Protein AF-A0A2U8WBZ0-F1 (afdb_monomer_lite)

Sequence (66 aa):
MLDQSFPITVMPPAEAGKPHVVSTVPLGGHVDVQCAETAEQAERLTAEIGERIRRAAETMGGREAG

Foldseek 3Di:
DDPPPWDWDWDDDPDPQFWIWIWTDDDPGDIDIDTHRDPVRSVVVSVVVSVVSVVVVCVVVVVPPD

Secondary structure (DSSP, 8-state):
-------EEEEPPSSTTSPEEEEE--TTT--EEEEESSHHHHHHHHHHHHHHHHHHHHHHHTTT--

pLDDT: mean 72.63, std 12.88, range [38.94, 88.69]

Radius of gyration: 14.26 Å; chains: 1; bounding box: 28×17×46 Å

Organism: NCBI:txid2202825

Structure (mmCIF, N/CA/C/O backbone):
data_AF-A0A2U8WBZ0-F1
#
_entry.id   AF-A0A2U8WBZ0-F1
#
loop_
_atom_site.group_PDB
_atom_site.id
_atom_site.type_symbol
_atom_site.label_atom_id
_atom_site.label_alt_id
_atom_site.label_comp_id
_atom_site.label_asym_id
_atom_site.label_entity_id
_atom_site.label_seq_id
_atom_site.pdbx_PDB_ins_code
_atom_site.Cartn_x
_atom_site.Cartn_y
_atom_site.Cartn_z
_atom_site.occupancy
_atom_site.B_iso_or_equiv
_atom_site.auth_seq_id
_atom_site.auth_comp_id
_atom_site.auth_asym_id
_atom_site.auth_atom_id
_atom_site.pdbx_PDB_model_num
ATOM 1 N N . MET A 1 1 ? -11.070 -9.542 19.924 1.00 41.41 1 MET A N 1
ATOM 2 C CA . MET A 1 1 ? -10.019 -8.648 19.399 1.00 41.41 1 MET A CA 1
ATOM 3 C C . MET A 1 1 ? -9.977 -8.859 17.900 1.00 41.41 1 MET A C 1
ATOM 5 O O . MET A 1 1 ? -9.714 -9.976 17.478 1.00 41.41 1 MET A O 1
ATOM 9 N N . LEU A 1 2 ? -10.373 -7.858 17.115 1.00 38.94 2 LEU A N 1
ATOM 10 C CA . LEU A 1 2 ? -10.260 -7.923 15.661 1.00 38.94 2 LEU A CA 1
ATOM 11 C C . LEU A 1 2 ? -8.862 -7.433 15.293 1.00 38.94 2 LEU A C 1
ATOM 13 O O . LEU A 1 2 ? -8.600 -6.236 15.310 1.00 38.94 2 LEU A O 1
ATOM 17 N N . ASP A 1 3 ? -7.974 -8.376 14.996 1.00 44.03 3 ASP A N 1
ATOM 18 C CA . ASP A 1 3 ? -6.704 -8.111 14.322 1.00 44.03 3 ASP A CA 1
ATOM 19 C C . ASP A 1 3 ? -7.022 -7.818 12.847 1.00 44.03 3 ASP A C 1
ATOM 21 O O . ASP A 1 3 ? -6.912 -8.670 11.968 1.00 44.03 3 ASP A O 1
ATOM 25 N N . GLN A 1 4 ? -7.609 -6.648 12.585 1.00 46.59 4 GLN A N 1
ATOM 26 C CA . GLN A 1 4 ? -7.899 -6.205 11.225 1.00 46.59 4 GLN A CA 1
ATOM 27 C C . GLN A 1 4 ? -6.699 -5.423 10.722 1.00 46.59 4 GLN A C 1
ATOM 29 O O . GLN A 1 4 ? -6.687 -4.195 10.658 1.00 46.59 4 GLN A O 1
ATOM 34 N N . SER A 1 5 ? -5.666 -6.180 10.370 1.00 54.88 5 SER A N 1
ATOM 35 C CA . SER A 1 5 ? -4.682 -5.715 9.408 1.00 54.88 5 SER A CA 1
ATOM 36 C C . SER A 1 5 ? -5.433 -5.271 8.146 1.00 54.88 5 SER A C 1
ATOM 38 O O . SER A 1 5 ? -6.187 -6.030 7.538 1.00 54.88 5 SER A O 1
ATOM 40 N N . PHE A 1 6 ? -5.293 -3.996 7.790 1.00 64.12 6 PHE A N 1
ATOM 41 C CA . PHE A 1 6 ? -5.889 -3.452 6.576 1.00 64.12 6 PHE A CA 1
ATOM 42 C C . PHE A 1 6 ? -5.088 -3.986 5.385 1.00 64.12 6 PHE A C 1
ATOM 44 O O . PHE A 1 6 ? -3.873 -3.765 5.341 1.00 64.12 6 PHE A O 1
ATOM 51 N N . PRO A 1 7 ? -5.709 -4.694 4.427 1.00 68.44 7 PRO A N 1
ATOM 52 C CA . PRO A 1 7 ? -4.971 -5.234 3.299 1.00 68.44 7 PRO A CA 1
ATOM 53 C C . PRO A 1 7 ? -4.503 -4.082 2.402 1.00 68.44 7 PRO A C 1
ATOM 55 O O . PRO A 1 7 ? -5.313 -3.395 1.776 1.00 68.44 7 PRO A O 1
ATOM 58 N N . ILE A 1 8 ? -3.185 -3.876 2.344 1.00 71.75 8 ILE A N 1
ATOM 59 C CA . ILE A 1 8 ? -2.531 -3.038 1.336 1.00 71.75 8 ILE A CA 1
ATOM 60 C C . ILE A 1 8 ? -2.026 -3.966 0.240 1.00 71.75 8 ILE A C 1
ATOM 62 O O . ILE A 1 8 ? -1.236 -4.870 0.505 1.00 71.75 8 ILE A O 1
ATOM 66 N N . THR A 1 9 ? -2.487 -3.753 -0.989 1.00 77.38 9 THR A N 1
ATOM 67 C CA . THR A 1 9 ? -2.014 -4.512 -2.149 1.00 77.38 9 THR A CA 1
ATOM 68 C C . THR A 1 9 ? -1.153 -3.610 -3.015 1.00 77.38 9 THR A C 1
ATOM 70 O O . THR A 1 9 ? -1.620 -2.577 -3.494 1.00 77.38 9 THR A O 1
ATOM 73 N N . VAL A 1 10 ? 0.095 -4.020 -3.237 1.00 78.50 10 VAL A N 1
ATOM 74 C CA . VAL A 1 10 ? 0.979 -3.403 -4.227 1.00 78.50 10 VAL A CA 1
ATOM 75 C C . VAL A 1 10 ? 1.008 -4.306 -5.450 1.00 78.50 10 VAL A C 1
ATOM 77 O O . VAL A 1 10 ? 1.420 -5.462 -5.369 1.00 78.50 10 VAL A O 1
ATOM 80 N N . MET A 1 11 ? 0.561 -3.784 -6.586 1.00 79.88 11 MET A N 1
ATOM 81 C CA . MET A 1 11 ? 0.635 -4.483 -7.861 1.00 79.88 11 MET A CA 1
ATOM 82 C C . MET A 1 11 ? 1.894 -4.036 -8.611 1.00 79.88 11 MET A C 1
ATOM 84 O O . MET A 1 11 ? 2.065 -2.832 -8.843 1.00 79.88 11 MET A O 1
ATOM 88 N N . PRO A 1 12 ? 2.784 -4.970 -8.997 1.00 71.06 12 PRO A N 1
ATOM 89 C CA . PRO A 1 12 ? 3.909 -4.638 -9.852 1.00 71.06 12 PRO A CA 1
ATOM 90 C C . PRO A 1 12 ? 3.404 -4.217 -11.240 1.00 71.06 12 PRO A C 1
ATOM 92 O O . PRO A 1 12 ? 2.346 -4.679 -11.684 1.00 71.06 12 PRO A O 1
ATOM 95 N N . PRO A 1 13 ? 4.141 -3.348 -11.944 1.00 76.25 13 PRO A N 1
ATOM 96 C CA . PRO A 1 13 ? 3.760 -2.922 -13.276 1.00 76.25 13 PRO A CA 1
ATOM 97 C C . PRO A 1 13 ? 3.757 -4.111 -14.240 1.00 76.25 13 PRO A C 1
ATOM 99 O O . PRO A 1 13 ? 4.652 -4.954 -14.219 1.00 76.25 13 PRO A O 1
ATOM 102 N N . ALA A 1 14 ? 2.752 -4.161 -15.116 1.00 77.38 14 ALA A N 1
ATOM 103 C CA . ALA A 1 14 ? 2.626 -5.220 -16.120 1.00 77.38 14 ALA A CA 1
ATOM 104 C C . ALA A 1 14 ? 3.715 -5.155 -17.211 1.00 77.38 14 ALA A C 1
ATOM 106 O O . ALA A 1 14 ? 3.987 -6.152 -17.871 1.00 77.38 14 ALA A O 1
ATOM 107 N N . GLU A 1 15 ? 4.334 -3.987 -17.404 1.00 77.38 15 GLU A N 1
ATOM 108 C CA . GLU A 1 15 ? 5.400 -3.741 -18.381 1.00 77.38 15 GLU A CA 1
ATOM 109 C C . GLU A 1 15 ? 6.470 -2.827 -17.768 1.00 77.38 15 GLU A C 1
ATOM 111 O O . GLU A 1 15 ? 6.162 -1.961 -16.945 1.00 77.38 15 GLU A O 1
ATOM 116 N N . ALA A 1 16 ? 7.727 -2.994 -18.188 1.00 71.31 16 ALA A N 1
ATOM 117 C CA . ALA A 1 16 ? 8.831 -2.147 -17.745 1.00 71.31 16 ALA A CA 1
ATOM 118 C C . ALA A 1 16 ? 8.567 -0.668 -18.089 1.00 71.31 16 ALA A C 1
ATOM 120 O O . ALA A 1 16 ? 8.235 -0.341 -19.227 1.00 71.31 16 ALA A O 1
ATOM 121 N N . GLY A 1 17 ? 8.721 0.222 -17.104 1.00 71.94 17 GLY A N 1
ATOM 122 C CA . GLY A 1 17 ? 8.480 1.662 -17.257 1.00 71.94 17 GLY A CA 1
ATOM 123 C C . GLY A 1 17 ? 7.043 2.120 -16.980 1.00 71.94 17 GLY A C 1
ATOM 124 O O . GLY A 1 17 ? 6.758 3.305 -17.128 1.00 71.94 17 GLY A O 1
ATOM 125 N N . LYS A 1 18 ? 6.135 1.223 -16.571 1.00 78.75 18 LYS A N 1
ATOM 126 C CA . LYS A 1 18 ? 4.804 1.602 -16.066 1.00 78.75 18 LYS A CA 1
ATOM 127 C C . LYS A 1 18 ? 4.825 1.822 -14.548 1.00 78.75 18 LYS A C 1
ATOM 129 O O . LYS A 1 18 ? 5.646 1.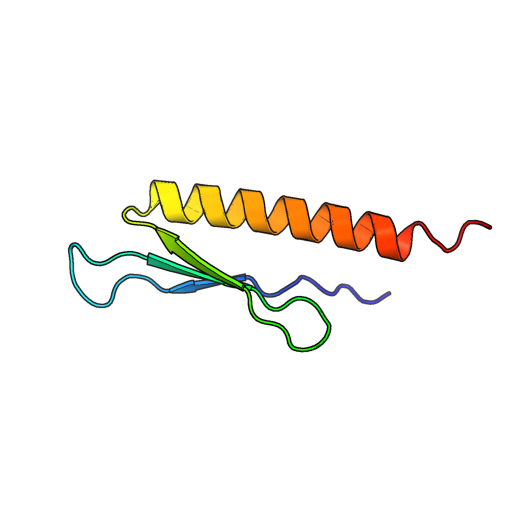211 -13.863 1.00 78.75 18 LYS A O 1
ATOM 134 N N . PRO A 1 19 ? 3.915 2.653 -14.010 1.00 78.75 19 PRO A N 1
ATOM 135 C CA . PRO A 1 19 ? 3.830 2.865 -12.576 1.00 78.75 19 PRO A CA 1
ATOM 136 C C . PRO A 1 19 ? 3.303 1.622 -11.841 1.00 78.75 19 PRO A C 1
ATOM 138 O O . PRO A 1 19 ? 2.424 0.908 -12.325 1.00 78.75 19 PRO A O 1
ATOM 141 N N . HIS A 1 20 ? 3.832 1.394 -10.644 1.00 81.75 20 HIS A N 1
ATOM 142 C CA . HIS A 1 20 ? 3.284 0.520 -9.618 1.00 81.75 20 HIS A CA 1
ATOM 143 C C . HIS A 1 20 ? 1.962 1.085 -9.097 1.00 81.75 20 HIS A C 1
ATOM 145 O O . HIS A 1 20 ? 1.811 2.298 -8.964 1.00 81.75 20 HIS A O 1
ATOM 151 N N . VAL A 1 21 ? 1.025 0.207 -8.748 1.00 79.94 21 VAL A N 1
ATOM 152 C CA . VAL A 1 21 ? -0.268 0.606 -8.178 1.00 79.94 21 VAL A CA 1
ATOM 153 C C . VAL A 1 21 ? -0.336 0.142 -6.731 1.00 79.94 21 VAL A C 1
ATOM 155 O O . VAL A 1 21 ? -0.139 -1.038 -6.450 1.00 79.94 21 VAL A O 1
ATOM 158 N N . VAL A 1 22 ? -0.628 1.064 -5.818 1.00 81.38 22 VAL A N 1
ATOM 159 C CA . VAL A 1 22 ? -0.851 0.800 -4.394 1.00 81.38 22 VAL A CA 1
ATOM 160 C C . VAL A 1 22 ? -2.332 1.008 -4.106 1.00 81.38 22 VAL A C 1
ATOM 162 O O . VAL A 1 22 ? -2.856 2.096 -4.333 1.00 81.38 22 VAL A O 1
ATOM 165 N N . SER A 1 23 ? -3.015 -0.033 -3.631 1.00 78.75 23 SER A N 1
ATOM 166 C CA . SER A 1 23 ? -4.440 0.008 -3.299 1.00 78.75 23 SER A CA 1
ATOM 167 C C . SER A 1 23 ? -4.682 -0.382 -1.846 1.00 78.75 23 SER A C 1
ATOM 169 O O . SER A 1 23 ? -4.088 -1.345 -1.352 1.00 78.75 23 SER A O 1
ATOM 171 N N . THR A 1 24 ? -5.565 0.354 -1.165 1.00 78.31 24 THR A N 1
ATOM 172 C CA . THR A 1 24 ? -5.963 0.067 0.221 1.00 78.31 24 THR A CA 1
ATOM 173 C C . THR A 1 24 ? -7.471 0.115 0.400 1.00 78.31 24 THR A C 1
ATOM 175 O O . THR A 1 24 ? -8.144 0.950 -0.202 1.00 78.31 24 THR A O 1
ATOM 178 N N . VAL A 1 25 ? -7.998 -0.780 1.239 1.00 69.88 25 VAL A N 1
ATOM 179 C CA . VAL A 1 25 ? -9.428 -0.857 1.568 1.00 69.88 25 VAL A CA 1
ATOM 180 C C . VAL A 1 25 ? -9.634 -0.416 3.022 1.00 69.88 25 VAL A C 1
ATOM 182 O O . VAL A 1 25 ? -9.475 -1.235 3.932 1.00 69.88 25 VAL A O 1
ATOM 185 N N . PRO A 1 26 ? -9.967 0.859 3.298 1.00 64.50 26 PRO A N 1
ATOM 186 C CA . PRO A 1 26 ? -10.515 1.245 4.592 1.00 64.50 26 PRO A CA 1
ATOM 187 C C . PRO A 1 26 ? -11.823 0.486 4.863 1.00 64.50 26 PRO A C 1
ATOM 189 O O . PRO A 1 26 ? -12.704 0.381 4.006 1.00 64.50 26 PRO A O 1
ATOM 192 N N . LEU A 1 27 ? -11.944 -0.050 6.077 1.00 61.56 27 LEU A N 1
ATOM 193 C CA . LEU A 1 27 ? -13.140 -0.721 6.590 1.00 61.56 27 LEU A CA 1
ATOM 194 C C . LEU A 1 27 ? -14.384 0.143 6.316 1.00 61.56 27 LEU A C 1
A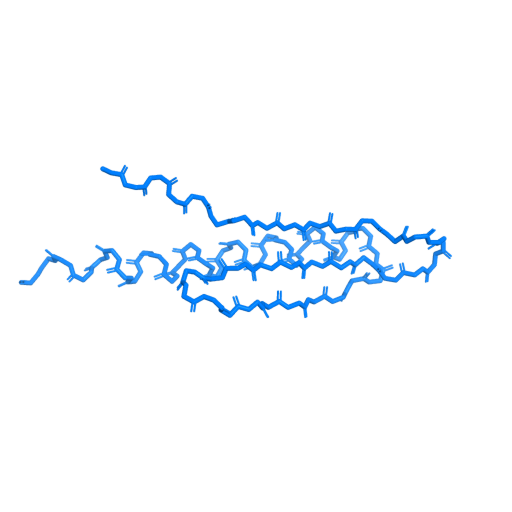TOM 196 O O . LEU A 1 27 ? -14.534 1.211 6.900 1.00 61.56 27 LEU A O 1
ATOM 200 N N . GLY A 1 28 ? -15.249 -0.291 5.394 1.00 56.03 28 GLY A N 1
ATOM 201 C CA . GLY A 1 28 ? -16.417 0.490 4.957 1.00 56.03 28 GLY A CA 1
ATOM 202 C C . GLY A 1 28 ? -16.627 0.592 3.442 1.00 56.03 28 GLY A C 1
ATOM 203 O O . GLY A 1 28 ? -17.622 1.171 3.019 1.00 56.03 28 GLY A O 1
ATOM 204 N N . GLY A 1 29 ? -15.747 0.009 2.620 1.00 60.28 29 GLY A N 1
ATOM 205 C CA . GLY A 1 29 ? -15.991 -0.182 1.181 1.00 60.28 29 GLY A CA 1
ATOM 206 C C . GLY A 1 29 ? -15.477 0.932 0.266 1.00 60.28 29 GLY A C 1
ATOM 207 O O . GLY A 1 29 ? -15.780 0.922 -0.925 1.00 60.28 29 GLY A O 1
ATOM 208 N N . HIS A 1 30 ? -14.689 1.874 0.787 1.00 63.41 30 HIS A N 1
ATOM 209 C CA . HIS A 1 30 ? -13.921 2.798 -0.048 1.00 63.41 30 HIS A CA 1
ATOM 210 C C . HIS A 1 30 ? -12.567 2.169 -0.405 1.00 63.41 30 HIS A C 1
ATOM 212 O O . HIS A 1 30 ? -12.031 1.397 0.386 1.00 63.41 30 HIS A O 1
ATOM 218 N N . VAL A 1 31 ? -12.030 2.472 -1.588 1.00 68.88 31 VAL A N 1
ATOM 219 C CA . VAL A 1 31 ? -10.713 2.000 -2.041 1.00 68.88 31 VAL A CA 1
ATOM 220 C C . VAL A 1 31 ? -9.890 3.218 -2.443 1.00 68.88 31 VAL A C 1
ATOM 222 O O . VAL A 1 31 ? -10.284 3.927 -3.367 1.00 68.88 31 VAL A O 1
ATOM 225 N N . ASP A 1 32 ? -8.767 3.454 -1.764 1.00 73.12 32 ASP A N 1
ATOM 226 C CA . ASP A 1 32 ? -7.784 4.469 -2.173 1.00 73.12 32 ASP A CA 1
ATOM 227 C C . ASP A 1 32 ? -6.755 3.820 -3.104 1.00 73.12 32 ASP A C 1
ATOM 229 O O . ASP A 1 32 ? -6.254 2.732 -2.798 1.00 73.12 32 ASP A O 1
ATOM 233 N N . VAL A 1 33 ? -6.467 4.455 -4.245 1.00 77.44 33 VAL A N 1
ATOM 234 C CA . VAL A 1 33 ? -5.543 3.946 -5.272 1.00 77.44 33 VAL A CA 1
ATOM 235 C C . VAL A 1 33 ? -4.527 5.024 -5.622 1.00 77.44 33 VAL A C 1
ATOM 237 O O . VAL A 1 33 ? -4.898 6.109 -6.067 1.00 77.44 33 VAL A O 1
ATOM 240 N N . GLN A 1 34 ? -3.242 4.710 -5.468 1.00 82.56 34 GLN A N 1
ATOM 241 C CA . GLN A 1 34 ? -2.135 5.611 -5.784 1.00 82.56 34 GLN A CA 1
ATOM 242 C C . GLN A 1 34 ? -1.143 4.945 -6.739 1.00 82.56 34 GLN A C 1
ATOM 244 O O . GLN A 1 34 ? -0.882 3.745 -6.647 1.00 82.56 34 GLN A O 1
ATOM 249 N N . CYS A 1 35 ? -0.585 5.731 -7.659 1.00 85.88 35 CYS A N 1
ATOM 250 C CA . CYS A 1 35 ? 0.394 5.271 -8.640 1.00 85.88 35 CYS A CA 1
ATOM 251 C C . CYS A 1 35 ? 1.799 5.742 -8.250 1.00 85.88 35 CYS A C 1
ATOM 253 O O . CYS A 1 35 ? 1.984 6.902 -7.886 1.00 85.88 35 CYS A O 1
ATOM 255 N N . ALA A 1 36 ? 2.786 4.859 -8.368 1.00 86.56 36 ALA A N 1
ATOM 256 C CA . ALA A 1 36 ? 4.190 5.134 -8.091 1.00 86.56 36 ALA A CA 1
ATOM 257 C C . ALA A 1 36 ? 5.032 4.808 -9.325 1.00 86.56 36 ALA A C 1
ATOM 259 O O . ALA A 1 36 ? 4.909 3.721 -9.869 1.00 86.56 36 ALA A O 1
ATOM 260 N N . GLU A 1 37 ? 5.911 5.694 -9.776 1.00 85.31 37 GLU A N 1
ATOM 261 C CA . GLU A 1 37 ? 6.692 5.459 -11.004 1.00 85.31 37 GLU A CA 1
ATOM 262 C C . GLU A 1 37 ? 7.891 4.527 -10.779 1.00 85.31 37 GLU A C 1
ATOM 264 O O . GLU A 1 37 ? 8.442 3.971 -11.727 1.00 85.31 37 GLU A O 1
ATOM 269 N N . THR A 1 38 ? 8.285 4.323 -9.519 1.00 85.62 38 THR A N 1
ATOM 270 C CA . THR A 1 38 ? 9.403 3.457 -9.129 1.00 85.62 38 THR A CA 1
ATOM 271 C C . THR A 1 38 ? 9.026 2.550 -7.960 1.00 85.62 38 THR A C 1
ATOM 273 O O . THR A 1 38 ? 8.112 2.854 -7.189 1.00 85.62 38 THR A O 1
ATOM 276 N N . ALA A 1 39 ? 9.766 1.450 -7.792 1.00 81.62 39 ALA A N 1
ATOM 277 C CA . ALA A 1 39 ? 9.608 0.554 -6.645 1.00 81.62 39 ALA A CA 1
ATOM 278 C C . ALA A 1 39 ? 9.837 1.287 -5.309 1.00 81.62 39 ALA A C 1
ATOM 280 O O . ALA A 1 39 ? 9.045 1.137 -4.385 1.00 81.62 39 ALA A O 1
ATOM 281 N N . GLU A 1 40 ? 10.845 2.161 -5.239 1.00 85.69 40 GLU A N 1
ATOM 282 C CA . GLU A 1 40 ? 11.129 2.978 -4.050 1.00 85.69 40 GLU A CA 1
ATOM 283 C C . GLU A 1 40 ? 9.964 3.925 -3.707 1.00 85.69 40 GLU A C 1
ATOM 285 O O . GLU A 1 40 ? 9.575 4.057 -2.545 1.00 85.69 40 GLU A O 1
ATOM 290 N N . GLN A 1 41 ? 9.344 4.552 -4.716 1.00 86.50 41 GLN A N 1
ATOM 291 C CA . GLN A 1 41 ? 8.141 5.355 -4.494 1.00 86.50 41 GLN A CA 1
ATOM 292 C C . GLN A 1 41 ? 6.971 4.489 -4.008 1.00 86.50 41 GLN A C 1
ATOM 294 O O . GLN A 1 41 ?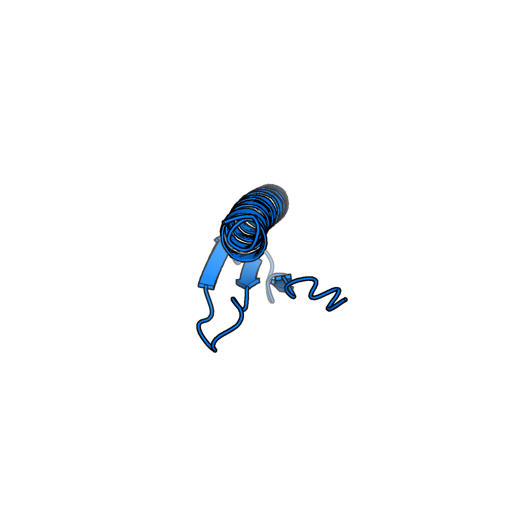 6.239 4.920 -3.119 1.00 86.50 41 GLN A O 1
ATOM 299 N N . ALA A 1 42 ? 6.800 3.280 -4.553 1.00 84.88 42 ALA A N 1
ATOM 300 C CA . ALA A 1 42 ? 5.738 2.360 -4.144 1.00 84.88 42 ALA A CA 1
ATOM 301 C C . ALA A 1 42 ? 5.897 1.924 -2.679 1.00 84.88 42 ALA A C 1
ATOM 303 O O . ALA A 1 42 ? 4.919 1.915 -1.928 1.00 84.88 42 ALA A O 1
ATOM 304 N N . GLU A 1 43 ? 7.124 1.623 -2.250 1.00 84.56 43 GLU A N 1
ATOM 305 C CA . GLU A 1 43 ? 7.452 1.296 -0.858 1.00 84.56 43 GLU A CA 1
ATOM 306 C C . GLU A 1 43 ? 7.160 2.475 0.076 1.00 84.56 43 GLU A C 1
ATOM 308 O O . GLU A 1 43 ? 6.486 2.308 1.097 1.00 84.56 43 GLU A O 1
ATOM 313 N N . ARG A 1 44 ? 7.583 3.689 -0.303 1.00 88.69 44 ARG A N 1
ATOM 314 C CA . ARG A 1 44 ? 7.318 4.905 0.477 1.00 88.69 44 ARG A CA 1
ATOM 315 C C . ARG A 1 44 ? 5.820 5.177 0.627 1.00 88.69 44 ARG A C 1
ATOM 317 O O . ARG A 1 44 ? 5.364 5.453 1.735 1.00 88.69 44 ARG A O 1
ATOM 324 N N . LEU A 1 45 ? 5.056 5.084 -0.464 1.00 86.38 45 LEU A N 1
ATOM 325 C CA . LEU A 1 45 ? 3.600 5.269 -0.450 1.00 86.38 45 LEU A CA 1
ATOM 326 C C . LEU A 1 45 ? 2.913 4.210 0.416 1.00 86.38 45 LEU A C 1
ATOM 328 O O . LEU A 1 45 ? 2.028 4.536 1.200 1.00 86.38 45 LEU A O 1
ATOM 332 N N . THR A 1 46 ? 3.359 2.956 0.339 1.00 84.50 46 THR A N 1
ATOM 333 C CA . THR A 1 46 ? 2.829 1.863 1.167 1.00 84.50 46 THR A CA 1
ATOM 334 C C . THR A 1 46 ? 3.028 2.141 2.657 1.00 84.50 46 THR A C 1
ATOM 336 O O . THR A 1 46 ? 2.088 1.994 3.440 1.00 84.50 46 THR A O 1
ATOM 339 N N . ALA A 1 47 ? 4.222 2.594 3.053 1.00 85.44 47 ALA A N 1
ATOM 340 C CA . ALA A 1 47 ? 4.515 2.952 4.438 1.00 85.44 47 ALA A CA 1
ATOM 341 C C . ALA A 1 47 ? 3.686 4.158 4.916 1.00 85.44 47 ALA A C 1
ATOM 343 O O . ALA A 1 47 ? 3.126 4.123 6.013 1.00 85.44 47 ALA A O 1
ATOM 344 N N . GLU A 1 48 ? 3.562 5.206 4.093 1.00 87.50 48 GLU A N 1
ATOM 345 C CA . GLU A 1 48 ? 2.765 6.394 4.422 1.00 87.50 48 GLU A CA 1
ATOM 346 C C . GLU A 1 48 ? 1.280 6.051 4.600 1.00 87.50 48 GLU A C 1
ATOM 348 O O . GLU A 1 48 ? 0.650 6.464 5.578 1.00 87.50 48 GLU A O 1
ATOM 353 N N . ILE A 1 49 ? 0.716 5.264 3.680 1.00 82.25 49 ILE A N 1
ATOM 354 C CA . ILE A 1 49 ? -0.684 4.850 3.752 1.00 82.25 49 ILE A CA 1
ATOM 355 C C . ILE A 1 49 ? -0.905 3.945 4.971 1.00 82.25 49 ILE A C 1
ATOM 357 O O . ILE A 1 49 ? -1.863 4.158 5.717 1.00 82.25 49 ILE A O 1
ATOM 361 N N . GLY A 1 50 ? -0.001 2.995 5.231 1.00 79.19 50 GLY A N 1
ATOM 362 C CA . GLY A 1 50 ? -0.050 2.146 6.423 1.00 79.19 50 GLY A CA 1
ATOM 363 C C . GLY A 1 50 ? -0.048 2.950 7.726 1.00 79.19 50 GLY A C 1
ATOM 364 O O . GLY A 1 50 ? -0.859 2.693 8.614 1.00 79.19 50 GLY A O 1
ATOM 365 N N . GLU A 1 51 ? 0.788 3.986 7.819 1.00 85.69 51 GLU A N 1
ATOM 366 C CA . GLU A 1 51 ? 0.843 4.883 8.977 1.00 85.69 51 GLU A CA 1
ATOM 367 C C . GLU A 1 51 ? -0.441 5.715 9.139 1.00 85.69 51 GLU A C 1
ATOM 369 O O . GLU A 1 51 ? -0.959 5.854 10.250 1.00 85.69 51 GLU A O 1
ATOM 374 N N . ARG A 1 52 ? -1.004 6.244 8.043 1.00 80.00 52 ARG A N 1
ATOM 375 C CA . ARG A 1 52 ? -2.285 6.978 8.072 1.00 80.00 52 ARG A CA 1
ATOM 376 C C . ARG A 1 52 ? -3.428 6.091 8.555 1.00 80.00 52 ARG A C 1
ATOM 378 O O . ARG A 1 52 ? -4.231 6.524 9.382 1.00 80.00 52 ARG A O 1
ATOM 385 N N . ILE A 1 53 ? -3.481 4.855 8.066 1.00 78.00 53 ILE A N 1
ATOM 386 C CA . ILE A 1 53 ? -4.465 3.855 8.475 1.00 78.00 5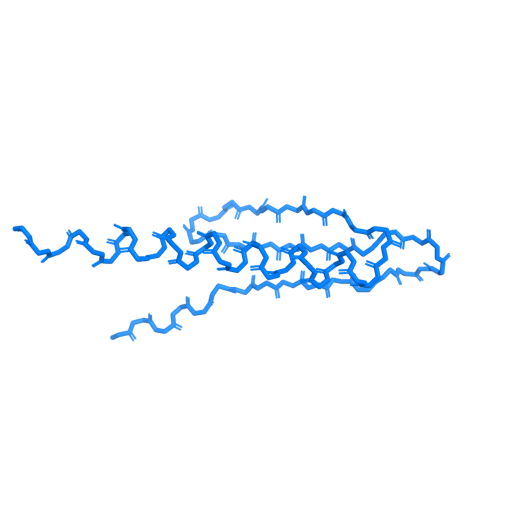3 ILE A CA 1
ATOM 387 C C . ILE A 1 53 ? -4.290 3.501 9.955 1.00 78.00 53 ILE A C 1
ATOM 389 O O . ILE A 1 53 ? -5.274 3.498 10.693 1.00 78.00 53 ILE A O 1
ATOM 393 N N . ARG A 1 54 ? -3.053 3.272 10.415 1.00 77.62 54 ARG A N 1
ATOM 394 C CA . ARG A 1 54 ? -2.753 2.991 11.827 1.00 77.62 54 ARG A CA 1
ATOM 395 C C . ARG A 1 54 ? -3.262 4.108 12.737 1.00 77.62 54 ARG A C 1
ATOM 397 O O . ARG A 1 54 ? -3.991 3.835 13.684 1.00 77.62 54 ARG A O 1
ATOM 404 N N . ARG A 1 55 ? -2.965 5.369 12.408 1.00 80.25 55 ARG A N 1
ATOM 405 C CA . ARG A 1 55 ? -3.466 6.535 13.161 1.00 80.25 55 ARG A CA 1
ATOM 406 C C . ARG A 1 55 ? -4.990 6.632 13.151 1.00 80.25 55 ARG A C 1
ATOM 408 O O . ARG A 1 55 ? -5.593 6.975 14.169 1.00 80.25 55 ARG A O 1
ATOM 415 N N . ALA A 1 56 ? -5.628 6.343 12.016 1.00 76.88 56 ALA A N 1
ATOM 416 C CA . ALA A 1 56 ? -7.085 6.322 11.923 1.00 76.88 56 ALA A CA 1
ATOM 417 C C . ALA A 1 56 ? -7.687 5.222 12.814 1.00 76.88 56 ALA A C 1
ATOM 419 O O . ALA A 1 56 ? -8.653 5.479 13.531 1.00 76.88 56 ALA A O 1
ATOM 420 N N . ALA A 1 57 ? -7.087 4.029 12.830 1.00 73.19 57 ALA A N 1
ATOM 421 C CA . ALA A 1 57 ? -7.492 2.926 13.696 1.00 73.19 57 ALA A CA 1
ATOM 422 C C . ALA A 1 57 ? -7.309 3.264 15.185 1.00 73.19 57 ALA A C 1
ATOM 424 O O . ALA A 1 57 ? -8.225 3.037 15.968 1.00 73.19 57 ALA A O 1
ATOM 425 N N . GLU A 1 58 ? -6.190 3.885 15.569 1.00 76.69 58 GLU A N 1
ATOM 426 C CA . GLU A 1 58 ? -5.956 4.385 16.934 1.00 76.69 58 GLU A CA 1
ATOM 427 C C . GLU A 1 58 ? -6.980 5.449 17.346 1.00 76.69 58 GLU A C 1
ATOM 429 O O . GLU A 1 58 ? -7.470 5.435 18.470 1.00 76.69 58 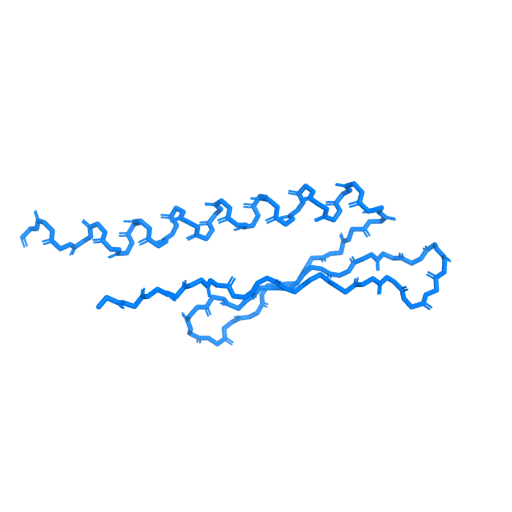GLU A O 1
ATOM 434 N N . THR A 1 59 ? -7.364 6.340 16.428 1.00 73.56 59 THR A N 1
ATOM 435 C CA . THR A 1 59 ? -8.393 7.362 16.684 1.00 73.56 59 THR A CA 1
ATOM 436 C C . THR A 1 59 ? -9.779 6.741 16.887 1.00 73.56 59 THR A C 1
ATOM 438 O O . THR A 1 59 ? -10.559 7.223 17.708 1.00 73.56 59 THR A O 1
ATOM 441 N N . MET A 1 60 ? -10.103 5.673 16.150 1.00 67.19 60 MET A N 1
ATOM 442 C CA . MET A 1 60 ? -11.380 4.965 16.281 1.00 67.19 60 MET A CA 1
ATOM 443 C C . MET A 1 60 ? -11.421 4.065 17.525 1.00 67.19 60 MET A C 1
ATOM 445 O O . MET A 1 60 ? -12.411 4.091 18.249 1.00 67.19 60 MET A O 1
ATOM 449 N N . GLY A 1 61 ? -10.349 3.319 17.807 1.00 61.00 61 GLY A N 1
ATOM 450 C CA . GLY A 1 61 ? -10.233 2.444 18.982 1.00 61.00 61 GLY A CA 1
ATOM 451 C C . GLY A 1 61 ? -9.929 3.183 20.291 1.00 61.00 61 GLY A C 1
ATOM 452 O O . GLY A 1 61 ? -10.199 2.671 21.370 1.00 61.00 61 GLY A O 1
ATOM 453 N N . GLY A 1 62 ? -9.412 4.411 20.219 1.00 53.53 62 GLY A N 1
ATOM 454 C CA . GLY A 1 62 ? -9.189 5.284 21.375 1.00 53.53 62 GLY A CA 1
ATOM 455 C C . GLY A 1 62 ? -10.453 5.984 21.884 1.00 53.53 62 GLY A C 1
ATOM 456 O O . GLY A 1 62 ? -10.401 6.690 22.889 1.00 53.53 62 GLY A O 1
ATOM 457 N N . ARG A 1 63 ? -11.599 5.797 21.219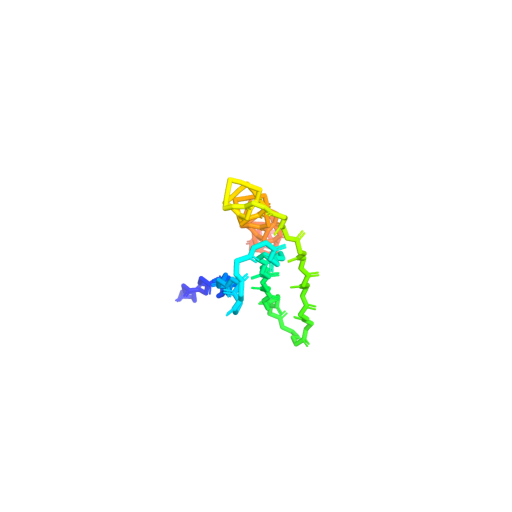 1.00 57.19 63 ARG A N 1
ATOM 458 C CA . ARG A 1 63 ? -12.883 6.413 21.581 1.00 57.19 63 ARG A CA 1
ATOM 459 C C . ARG A 1 63 ? -13.755 5.511 22.474 1.00 57.19 63 ARG A C 1
ATOM 461 O O . ARG A 1 63 ? -14.974 5.574 22.385 1.00 57.19 63 ARG A O 1
ATOM 468 N N . GLU A 1 64 ? -13.121 4.708 23.335 1.00 55.94 64 GLU A N 1
ATOM 469 C CA . GLU A 1 64 ? -13.759 3.865 24.372 1.00 55.94 64 GLU A CA 1
ATOM 470 C C . GLU A 1 64 ? -13.272 4.164 25.812 1.00 55.94 64 GLU A C 1
ATOM 472 O O . GLU A 1 64 ? -13.548 3.404 26.734 1.00 55.94 64 GLU A O 1
ATOM 477 N N . ALA A 1 65 ? -12.571 5.278 26.048 1.00 49.75 65 ALA A N 1
ATOM 478 C CA . ALA A 1 65 ? -12.139 5.695 27.394 1.00 49.75 65 ALA A CA 1
ATOM 479 C C . ALA A 1 65 ? -12.924 6.905 27.947 1.00 49.75 65 ALA A C 1
ATOM 481 O O . ALA A 1 65 ? -12.352 7.745 28.643 1.00 49.75 65 ALA A O 1
ATOM 482 N N . GLY A 1 66 ? -14.210 7.020 27.603 1.00 39.75 66 GLY A N 1
ATOM 483 C CA . GLY A 1 66 ? -15.130 8.045 28.109 1.00 39.75 66 GLY A CA 1
ATOM 484 C C . GLY A 1 66 ? -16.407 7.428 28.645 1.00 39.75 66 GLY A C 1
ATOM 485 O O . GLY A 1 66 ? -16.980 6.595 27.911 1.00 39.75 66 GLY A O 1
#